Protein AF-0000000065800596 (afdb_homodimer)

Organism: Staphylococcus carnosus (strain TM300) (NCBI:txid396513)

Structure (mmCIF, N/CA/C/O backbone):
data_AF-0000000065800596-model_v1
#
loop_
_entity.id
_entity.type
_entity.pdbx_description
1 polymer 'ATP synthase subunit c'
#
loop_
_atom_site.group_PDB
_atom_site.id
_atom_site.type_symbol
_atom_site.label_atom_id
_atom_site.label_alt_id
_atom_site.label_comp_id
_atom_site.label_asym_id
_atom_site.label_entity_id
_atom_site.label_seq_id
_atom_site.pdbx_PDB_ins_code
_atom_site.Cartn_x
_atom_site.Cartn_y
_atom_site.Cartn_z
_atom_site.occupancy
_atom_site.B_iso_or_equiv
_atom_site.auth_seq_id
_atom_site.auth_comp_id
_atom_site.auth_asym_id
_atom_site.auth_atom_id
_atom_site.pdbx_PDB_model_num
ATOM 1 N N . MET A 1 1 ? -5.004 -26.453 -2.189 1 86.88 1 MET A N 1
ATOM 2 C CA . MET A 1 1 ? -3.748 -25.703 -2.123 1 86.88 1 MET A CA 1
ATOM 3 C C . MET A 1 1 ? -3.887 -24.344 -2.795 1 86.88 1 MET A C 1
ATOM 5 O O . MET A 1 1 ? -3.531 -23.328 -2.211 1 86.88 1 MET A O 1
ATOM 9 N N . ASN A 1 2 ? -4.746 -24.234 -3.838 1 92.31 2 ASN A N 1
ATOM 10 C CA . ASN A 1 2 ? -4.945 -22.984 -4.562 1 92.31 2 ASN A CA 1
ATOM 11 C C . ASN A 1 2 ? -5.758 -21.984 -3.746 1 92.31 2 ASN A C 1
ATOM 13 O O . ASN A 1 2 ? -5.441 -20.797 -3.721 1 92.31 2 ASN A O 1
ATOM 17 N N . LEU A 1 3 ? -6.703 -22.578 -2.979 1 93.38 3 LEU A N 1
ATOM 18 C CA . LEU A 1 3 ? -7.574 -21.703 -2.205 1 93.38 3 LEU A CA 1
ATOM 19 C C . LEU A 1 3 ? -6.812 -21.062 -1.055 1 93.38 3 LEU A C 1
ATOM 21 O O . LEU A 1 3 ? -6.961 -19.859 -0.802 1 93.38 3 LEU A O 1
ATOM 25 N N . ILE A 1 4 ? -6.094 -21.812 -0.427 1 96 4 ILE A N 1
ATOM 26 C CA . ILE A 1 4 ? -5.324 -21.312 0.704 1 96 4 ILE A CA 1
ATOM 27 C C . ILE A 1 4 ? -4.293 -20.297 0.214 1 96 4 ILE A C 1
ATOM 29 O O . ILE A 1 4 ? -4.117 -19.234 0.821 1 96 4 ILE A O 1
ATOM 33 N N . ALA A 1 5 ? -3.639 -20.578 -0.853 1 96.94 5 ALA A N 1
ATOM 34 C CA . ALA A 1 5 ? -2.643 -19.672 -1.419 1 96.94 5 ALA A CA 1
ATOM 35 C C . ALA A 1 5 ? -3.273 -18.344 -1.827 1 96.94 5 ALA A C 1
ATOM 37 O O . ALA A 1 5 ? -2.721 -17.266 -1.553 1 96.94 5 ALA A O 1
ATOM 38 N N . ALA A 1 6 ? -4.371 -18.375 -2.406 1 97.31 6 ALA A N 1
ATOM 39 C CA . ALA A 1 6 ? -5.086 -17.172 -2.811 1 97.31 6 ALA A CA 1
ATOM 40 C C . ALA A 1 6 ? -5.453 -16.328 -1.6 1 97.31 6 ALA A C 1
ATOM 42 O O . ALA A 1 6 ? -5.281 -15.102 -1.617 1 97.31 6 ALA A O 1
ATOM 43 N N . ALA A 1 7 ? -5.855 -17 -0.599 1 97.44 7 ALA A N 1
ATOM 44 C CA . ALA A 1 7 ? -6.246 -16.297 0.626 1 97.44 7 ALA A CA 1
ATOM 45 C C . ALA A 1 7 ? -5.043 -15.625 1.279 1 97.44 7 ALA A C 1
ATOM 47 O O . ALA A 1 7 ? -5.152 -14.508 1.785 1 97.44 7 ALA A O 1
ATOM 48 N N . ILE A 1 8 ? -4.023 -16.219 1.354 1 97.81 8 ILE A N 1
ATOM 49 C CA . ILE A 1 8 ? -2.811 -15.672 1.945 1 97.81 8 ILE A CA 1
ATOM 50 C C . ILE A 1 8 ? -2.348 -14.461 1.142 1 97.81 8 ILE A C 1
ATOM 52 O O . ILE A 1 8 ? -2.027 -13.414 1.712 1 97.81 8 ILE A O 1
ATOM 56 N N . ALA A 1 9 ? -2.338 -14.531 -0.17 1 97.75 9 ALA A N 1
ATOM 57 C CA . ALA A 1 9 ? -1.886 -13.438 -1.035 1 97.75 9 ALA A CA 1
ATOM 58 C C . ALA A 1 9 ? -2.701 -12.172 -0.796 1 97.75 9 ALA A C 1
ATOM 60 O O . ALA A 1 9 ? -2.141 -11.117 -0.507 1 97.75 9 ALA A O 1
ATOM 61 N N . ILE A 1 10 ? -3.975 -12.258 -0.862 1 97.44 10 ILE A N 1
ATOM 62 C CA . ILE A 1 10 ? -4.812 -11.07 -0.733 1 97.44 10 ILE A CA 1
ATOM 63 C C . ILE A 1 10 ? -4.887 -10.648 0.732 1 97.44 10 ILE A C 1
ATOM 65 O O . ILE A 1 10 ? -4.938 -9.453 1.037 1 97.44 10 ILE A O 1
ATOM 69 N N . GLY A 1 11 ? -4.863 -11.547 1.618 1 97.94 11 GLY A N 1
ATOM 70 C CA . GLY A 1 11 ? -4.934 -11.242 3.037 1 97.94 11 GLY A CA 1
ATOM 71 C C . GLY A 1 11 ? -3.771 -10.398 3.523 1 97.94 11 GLY A C 1
ATOM 72 O O . GLY A 1 11 ? -3.971 -9.367 4.176 1 97.94 11 GLY A O 1
ATOM 73 N N . LEU A 1 12 ? -2.617 -10.797 3.281 1 98.19 12 LEU A N 1
ATOM 74 C CA . LEU A 1 12 ? -1.433 -10.047 3.688 1 98.19 12 LEU A CA 1
ATOM 75 C C . LEU A 1 12 ? -1.389 -8.688 3.002 1 98.19 12 LEU A C 1
ATOM 77 O O . LEU A 1 12 ? -1.002 -7.691 3.615 1 98.19 12 LEU A O 1
ATOM 81 N N . SER A 1 13 ? -1.746 -8.68 1.731 1 97.94 13 SER A N 1
ATOM 82 C CA . SER A 1 13 ? -1.784 -7.41 1.003 1 97.94 13 SER A CA 1
ATOM 83 C C . SER A 1 13 ? -2.785 -6.445 1.627 1 97.94 13 SER A C 1
ATOM 85 O O . SER A 1 13 ? -2.473 -5.27 1.838 1 97.94 13 SER A O 1
ATOM 87 N N . ALA A 1 14 ? -3.926 -6.895 1.994 1 97.69 14 ALA A N 1
ATOM 88 C CA . ALA A 1 14 ? -4.977 -6.074 2.594 1 97.69 14 ALA A CA 1
ATOM 89 C C . ALA A 1 14 ? -4.59 -5.629 4 1 97.69 14 ALA A C 1
ATOM 91 O O . ALA A 1 14 ? -4.91 -4.512 4.414 1 97.69 14 ALA A O 1
ATOM 92 N N . LEU A 1 15 ? -3.973 -6.473 4.691 1 97.75 15 LEU A N 1
ATOM 93 C CA . LEU A 1 15 ? -3.5 -6.129 6.027 1 97.75 15 LEU A CA 1
ATOM 94 C C . LEU A 1 15 ? -2.521 -4.961 5.973 1 97.75 15 LEU A C 1
ATOM 96 O O . LEU A 1 15 ? -2.637 -4.012 6.754 1 97.75 15 LEU A O 1
ATOM 100 N N . GLY A 1 16 ? -1.662 -5.07 5.094 1 97.69 16 GLY A N 1
ATOM 101 C CA . GLY A 1 16 ? -0.717 -3.979 4.91 1 97.69 16 GLY A CA 1
ATOM 102 C C . GLY A 1 16 ? -1.385 -2.66 4.57 1 97.69 16 GLY A C 1
ATOM 103 O O . GLY A 1 16 ? -1.076 -1.629 5.172 1 97.69 16 GLY A O 1
ATOM 104 N N . ALA A 1 17 ? -2.254 -2.645 3.662 1 97.75 17 ALA A N 1
ATOM 105 C CA . ALA A 1 17 ? -2.988 -1.441 3.277 1 97.75 17 ALA A CA 1
ATOM 106 C C . ALA A 1 17 ? -3.805 -0.899 4.449 1 97.75 17 ALA A C 1
ATOM 108 O O . ALA A 1 17 ? -3.877 0.314 4.652 1 97.75 17 ALA A O 1
ATOM 109 N N . GLY A 1 18 ? -4.41 -1.747 5.148 1 98 18 GLY A N 1
ATOM 110 C CA . GLY A 1 18 ? -5.18 -1.338 6.312 1 98 18 GLY A CA 1
ATOM 111 C C . GLY A 1 18 ? -4.348 -0.612 7.355 1 98 18 GLY A C 1
ATOM 112 O O . GLY A 1 18 ? -4.734 0.458 7.828 1 98 18 GLY A O 1
ATOM 113 N N . ILE A 1 19 ? -3.324 -1.139 7.668 1 97.75 19 ILE A N 1
ATOM 114 C CA . ILE A 1 19 ? -2.418 -0.536 8.641 1 97.75 19 ILE A CA 1
ATOM 115 C C . ILE A 1 19 ? -1.883 0.787 8.094 1 97.75 19 ILE A C 1
ATOM 117 O O . ILE A 1 19 ? -1.903 1.806 8.789 1 97.75 19 ILE A O 1
ATOM 121 N N . GLY A 1 20 ? -1.469 0.705 6.914 1 98 20 GLY A N 1
ATOM 122 C CA . GLY A 1 20 ? -0.947 1.912 6.293 1 98 20 GLY A CA 1
ATOM 123 C C . GLY A 1 20 ? -1.957 3.043 6.246 1 98 20 GLY A C 1
ATOM 124 O O . GLY A 1 20 ? -1.667 4.16 6.68 1 98 20 GLY A O 1
ATOM 125 N N . ASN A 1 21 ? -3.129 2.781 5.801 1 98.44 21 ASN A N 1
ATOM 126 C CA . ASN A 1 21 ? -4.18 3.791 5.723 1 98.44 21 ASN A CA 1
ATOM 127 C C . ASN A 1 21 ? -4.559 4.312 7.105 1 98.44 21 ASN A C 1
ATOM 129 O O . ASN A 1 21 ? -4.859 5.496 7.266 1 98.44 21 ASN A O 1
ATOM 133 N N . GLY A 1 22 ? -4.574 3.418 7.969 1 98.31 22 GLY A N 1
ATOM 134 C CA . GLY A 1 22 ? -4.852 3.836 9.336 1 98.31 22 GLY A CA 1
ATOM 135 C C . GLY A 1 22 ? -3.844 4.836 9.867 1 98.31 22 GLY A C 1
ATOM 136 O O . GLY A 1 22 ? -4.219 5.828 10.492 1 98.31 22 GLY A O 1
ATOM 137 N N . LEU A 1 23 ? -2.627 4.617 9.664 1 98.12 23 LEU A N 1
ATOM 138 C CA . LEU A 1 23 ? -1.568 5.531 10.078 1 98.12 23 LEU A CA 1
ATOM 139 C C . LEU A 1 23 ? -1.708 6.879 9.383 1 98.12 23 LEU A C 1
ATOM 141 O O . LEU A 1 23 ? -1.622 7.93 10.016 1 98.12 23 LEU A O 1
ATOM 145 N N . ILE A 1 24 ? -1.94 6.883 8.195 1 98.5 24 ILE A N 1
ATOM 146 C CA . ILE A 1 24 ? -2.033 8.086 7.371 1 98.5 24 ILE A CA 1
ATOM 147 C C . ILE A 1 24 ? -3.207 8.938 7.84 1 98.5 24 ILE A C 1
ATOM 149 O O . ILE A 1 24 ? -3.045 10.133 8.094 1 98.5 24 ILE A O 1
ATOM 153 N N . VAL A 1 25 ? -4.32 8.305 7.945 1 98.62 25 VAL A N 1
ATOM 154 C CA . VAL A 1 25 ? -5.52 9.055 8.312 1 98.62 25 VAL A CA 1
ATOM 155 C C . VAL A 1 25 ? -5.379 9.586 9.734 1 98.62 25 VAL A C 1
ATOM 157 O O . VAL A 1 25 ? -5.723 10.742 10.008 1 98.62 25 VAL A O 1
ATOM 160 N N . SER A 1 26 ? -4.867 8.766 10.625 1 98.62 26 SER A N 1
ATOM 161 C CA . SER A 1 26 ? -4.699 9.188 12.008 1 98.62 26 SER A CA 1
ATOM 162 C C . SER A 1 26 ? -3.791 10.406 12.109 1 98.62 26 SER A C 1
ATOM 164 O O . SER A 1 26 ? -4.109 11.367 12.82 1 98.62 26 SER A O 1
ATOM 166 N N . ARG A 1 27 ? -2.787 10.391 11.383 1 98.44 27 ARG A N 1
ATOM 167 C CA . ARG A 1 27 ? -1.855 11.508 11.438 1 98.44 27 ARG A CA 1
ATOM 168 C C . ARG A 1 27 ? -2.449 12.75 10.773 1 98.44 27 ARG A C 1
ATOM 170 O O . ARG A 1 27 ? -2.184 13.875 11.195 1 98.44 27 ARG A O 1
ATOM 177 N N . THR A 1 28 ? -3.15 12.578 9.766 1 98.69 28 THR A N 1
ATOM 178 C CA . THR A 1 28 ? -3.809 13.695 9.102 1 98.69 28 THR A CA 1
ATOM 179 C C . THR A 1 28 ? -4.789 14.383 10.047 1 98.69 28 THR A C 1
ATOM 181 O O . THR A 1 28 ? -4.812 15.617 10.133 1 98.69 28 THR A O 1
ATOM 184 N N . VAL A 1 29 ? -5.578 13.57 10.734 1 98.5 29 VAL A N 1
ATOM 185 C CA . VAL A 1 29 ? -6.547 14.102 11.688 1 98.5 29 VAL A CA 1
ATOM 186 C C . VAL A 1 29 ? -5.82 14.906 12.766 1 98.5 29 VAL A C 1
ATOM 188 O O . VAL A 1 29 ? -6.223 16.031 13.086 1 98.5 29 VAL A O 1
ATOM 191 N N . GLU A 1 30 ? -4.793 14.367 13.219 1 98.12 30 GLU A N 1
ATOM 192 C CA . GLU A 1 30 ? -3.99 15.062 14.227 1 98.12 30 GLU A CA 1
ATOM 193 C C . GLU A 1 30 ? -3.404 16.359 13.672 1 98.12 30 GLU A C 1
ATOM 195 O O . GLU A 1 30 ? -3.383 17.375 14.359 1 98.12 30 GLU A O 1
ATOM 200 N N . GLY A 1 31 ? -2.908 16.344 12.516 1 97.44 31 GLY A N 1
ATOM 201 C CA . GLY A 1 31 ? -2.348 17.516 11.867 1 97.44 31 GLY A CA 1
ATOM 202 C C . GLY A 1 31 ? -3.359 18.625 11.664 1 97.44 31 GLY A C 1
ATOM 203 O O . GLY A 1 31 ? -3.072 19.797 11.93 1 97.44 31 GLY A O 1
ATOM 204 N N . VAL A 1 32 ? -4.5 18.25 11.281 1 97.38 32 VAL A N 1
ATOM 205 C CA . VAL A 1 32 ? -5.555 19.234 11.047 1 97.38 32 VAL A CA 1
ATOM 206 C C . VAL A 1 32 ? -5.996 19.844 12.375 1 97.38 32 VAL A C 1
ATOM 208 O O . VAL A 1 32 ? -6.281 21.047 12.445 1 97.38 32 VAL A O 1
ATOM 211 N N . ALA A 1 33 ? -6.027 19.047 13.391 1 96.31 33 ALA A N 1
ATOM 212 C CA . ALA A 1 33 ? -6.391 19.547 14.719 1 96.31 33 ALA A CA 1
ATOM 213 C C . ALA A 1 33 ? -5.383 20.578 15.211 1 96.31 33 ALA A C 1
ATOM 215 O O . ALA A 1 33 ? -5.75 21.531 15.891 1 96.31 33 ALA A O 1
ATOM 216 N N . ARG A 1 34 ? -4.168 20.469 14.828 1 93.88 34 ARG A N 1
ATOM 217 C CA . ARG A 1 34 ? -3.084 21.328 15.273 1 93.88 34 ARG A CA 1
ATOM 218 C C . ARG A 1 34 ? -3.008 22.594 14.414 1 93.88 34 ARG A C 1
ATOM 220 O O . ARG A 1 34 ? -2.646 23.672 14.914 1 93.88 34 ARG A O 1
ATOM 227 N N . GLN A 1 35 ? -3.326 22.391 13.109 1 95.69 35 GLN A N 1
ATOM 228 C CA . GLN A 1 35 ? -3.24 23.469 12.133 1 95.69 35 GLN A CA 1
ATOM 229 C C . GLN A 1 35 ? -4.438 23.453 11.188 1 95.69 35 GLN A C 1
ATOM 231 O O . GLN A 1 35 ? -4.301 23.125 10.008 1 95.69 35 GLN A O 1
ATOM 236 N N . PRO A 1 36 ? -5.598 23.859 11.617 1 95.62 36 PRO A N 1
ATOM 237 C CA . PRO A 1 36 ? -6.832 23.781 10.828 1 95.62 36 PRO A CA 1
ATOM 238 C C . PRO A 1 36 ? -6.742 24.547 9.508 1 95.62 36 PRO A C 1
ATOM 240 O O . PRO A 1 36 ? -7.398 24.188 8.531 1 95.62 36 PRO A O 1
ATOM 243 N N . GLU A 1 37 ? -5.848 25.484 9.438 1 95.25 37 GLU A N 1
ATOM 244 C CA . GLU A 1 37 ? -5.711 26.281 8.227 1 95.25 37 GLU A CA 1
ATOM 245 C C . GLU A 1 37 ? -5.008 25.5 7.125 1 95.25 37 GLU A C 1
ATOM 247 O O . GLU A 1 37 ? -5.074 25.875 5.949 1 95.25 37 GLU A O 1
ATOM 252 N N . ALA A 1 38 ? -4.297 24.438 7.527 1 95.62 38 ALA A N 1
ATOM 253 C CA . ALA A 1 38 ? -3.562 23.625 6.555 1 95.62 38 ALA A CA 1
ATOM 254 C C . ALA A 1 38 ? -4.379 22.422 6.117 1 95.62 38 ALA A C 1
ATOM 256 O O . ALA A 1 38 ? -3.855 21.5 5.473 1 95.62 38 ALA A O 1
ATOM 257 N N . ARG A 1 39 ? -5.637 22.297 6.414 1 97.19 39 ARG A N 1
ATOM 258 C CA . ARG A 1 39 ? -6.48 21.141 6.133 1 97.19 39 ARG A CA 1
ATOM 259 C C . ARG A 1 39 ? -6.434 20.781 4.652 1 97.19 39 ARG A C 1
ATOM 261 O O . ARG A 1 39 ? -6.312 19.609 4.297 1 97.19 39 ARG A O 1
ATOM 268 N N . GLY A 1 40 ? -6.48 21.766 3.932 1 96.81 40 GLY A N 1
ATOM 269 C CA . GLY A 1 40 ? -6.477 21.484 2.506 1 96.81 40 GLY A CA 1
ATOM 270 C C . GLY A 1 40 ? -5.219 20.766 2.043 1 96.81 40 GLY A C 1
ATOM 271 O O . GLY A 1 40 ? -5.289 19.781 1.316 1 96.81 40 GLY A O 1
ATOM 272 N N . GLN A 1 41 ? -4.117 21.297 2.402 1 96.56 41 GLN A N 1
ATOM 273 C CA . GLN A 1 41 ? -2.859 20.672 1.988 1 96.56 41 GLN A CA 1
ATOM 274 C C . GLN A 1 41 ? -2.689 19.297 2.611 1 96.56 41 GLN A C 1
ATOM 276 O O . GLN A 1 41 ? -2.23 18.359 1.95 1 96.56 41 GLN A O 1
ATOM 281 N N . LEU A 1 42 ? -3.123 19.172 3.857 1 98 42 LEU A N 1
ATOM 282 C CA . LEU A 1 42 ? -2.967 17.906 4.555 1 98 42 LEU A CA 1
ATOM 283 C C . LEU A 1 42 ? -3.891 16.844 3.969 1 98 42 LEU A C 1
ATOM 285 O O . LEU A 1 42 ? -3.5 15.688 3.834 1 98 42 LEU A O 1
ATOM 289 N N . MET A 1 43 ? -5.059 17.203 3.559 1 98.19 43 MET A N 1
ATOM 290 C CA . MET A 1 43 ? -5.984 16.297 2.9 1 98.19 43 MET A CA 1
ATOM 291 C C . MET A 1 43 ? -5.434 15.836 1.554 1 98.19 43 MET A C 1
ATOM 293 O O . MET A 1 43 ? -5.574 14.672 1.182 1 98.19 43 MET A O 1
ATOM 297 N N . SER A 1 44 ? -4.801 16.781 0.883 1 98.06 44 SER A N 1
ATOM 298 C CA . SER A 1 44 ? -4.188 16.422 -0.391 1 98.06 44 SER A CA 1
ATOM 299 C C . SER A 1 44 ? -3.1 15.375 -0.203 1 98.06 44 SER A C 1
ATOM 301 O O . SER A 1 44 ? -3.041 14.391 -0.946 1 98.06 44 SER A O 1
ATOM 303 N N . ILE A 1 45 ? -2.33 15.57 0.752 1 98.19 45 ILE A N 1
ATOM 304 C CA . ILE A 1 45 ? -1.258 14.625 1.051 1 98.19 45 ILE A CA 1
ATOM 305 C C . ILE A 1 45 ? -1.854 13.281 1.458 1 98.19 45 ILE A C 1
ATOM 307 O O . ILE A 1 45 ? -1.38 12.227 1.023 1 98.19 45 ILE A O 1
ATOM 311 N N . MET A 1 46 ? -2.865 13.297 2.242 1 98.5 46 MET A N 1
ATOM 312 C CA . MET A 1 46 ? -3.539 12.086 2.697 1 98.5 46 MET A CA 1
ATOM 313 C C . MET A 1 46 ? -4.055 11.273 1.516 1 98.5 46 MET A C 1
ATOM 315 O O . MET A 1 46 ? -3.822 10.062 1.439 1 98.5 46 MET A O 1
ATOM 319 N N . PHE A 1 47 ? -4.719 11.898 0.609 1 98.38 47 PHE A N 1
ATOM 320 C CA . PHE A 1 47 ? -5.324 11.211 -0.524 1 98.38 47 PHE A CA 1
ATOM 321 C C . PHE A 1 47 ? -4.258 10.633 -1.442 1 98.38 47 PHE A C 1
ATOM 323 O O . PHE A 1 47 ? -4.41 9.523 -1.962 1 98.38 47 PHE A O 1
ATOM 330 N N . ILE A 1 48 ? -3.197 11.391 -1.576 1 97.25 48 ILE A N 1
ATOM 331 C CA . ILE A 1 48 ? -2.08 10.883 -2.365 1 97.25 48 ILE A CA 1
ATOM 332 C C . ILE A 1 48 ? -1.512 9.633 -1.707 1 97.25 48 ILE A C 1
ATOM 334 O O . ILE A 1 48 ? -1.327 8.609 -2.367 1 97.25 48 ILE A O 1
ATOM 338 N N . GLY A 1 49 ? -1.296 9.781 -0.393 1 97.81 49 GLY A N 1
ATOM 339 C CA . GLY A 1 49 ? -0.759 8.648 0.353 1 97.81 49 GLY A CA 1
ATOM 340 C C . GLY A 1 49 ? -1.651 7.426 0.307 1 97.81 49 GLY A C 1
ATOM 341 O O . GLY A 1 49 ? -1.181 6.316 0.04 1 97.81 49 GLY A O 1
ATOM 342 N N . ILE A 1 50 ? -2.975 7.625 0.465 1 97.81 50 ILE A N 1
ATOM 343 C CA . ILE A 1 50 ? -3.934 6.527 0.455 1 97.81 50 ILE A CA 1
ATOM 344 C C . ILE A 1 50 ? -3.996 5.906 -0.94 1 97.81 50 ILE A C 1
ATOM 346 O O . ILE A 1 50 ? -4.082 4.684 -1.081 1 97.81 50 ILE A O 1
ATOM 350 N N . GLY A 1 51 ? -3.965 6.668 -1.881 1 96.94 51 GLY A N 1
ATOM 351 C CA . GLY A 1 51 ? -3.961 6.176 -3.25 1 96.94 51 GLY A CA 1
ATOM 352 C C . GLY A 1 51 ? -2.807 5.238 -3.545 1 96.94 51 GLY A C 1
ATOM 353 O O . GLY A 1 51 ? -2.994 4.199 -4.18 1 96.94 51 GLY A O 1
ATOM 354 N N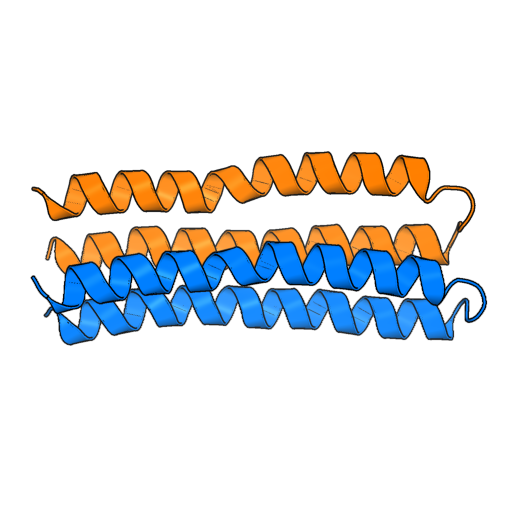 . LEU A 1 52 ? -1.64 5.629 -3.025 1 94.75 52 LEU A N 1
ATOM 355 C CA . LEU A 1 52 ? -0.442 4.832 -3.266 1 94.75 52 LEU A CA 1
ATOM 356 C C . LEU A 1 52 ? -0.497 3.52 -2.49 1 94.75 52 LEU A C 1
ATOM 358 O O . LEU A 1 52 ? -0.117 2.469 -3.012 1 94.75 52 LEU A O 1
ATOM 362 N N . VAL A 1 53 ? -1.047 3.562 -1.355 1 97.25 53 VAL A N 1
ATOM 363 C CA . VAL A 1 53 ? -1.14 2.375 -0.512 1 97.25 53 VAL A CA 1
ATOM 364 C C . VAL A 1 53 ? -2.145 1.393 -1.109 1 97.25 53 VAL A C 1
ATOM 366 O O . VAL A 1 53 ? -1.936 0.178 -1.063 1 97.25 53 VAL A O 1
ATOM 369 N N . GLU A 1 54 ? -3.219 1.902 -1.731 1 97.06 54 GLU A N 1
ATOM 370 C CA . GLU A 1 54 ? -4.297 1.056 -2.236 1 97.06 54 GLU A CA 1
ATOM 371 C C . GLU A 1 54 ? -3.84 0.241 -3.443 1 97.06 54 GLU A C 1
ATOM 373 O O . GLU A 1 54 ? -4.492 -0.733 -3.822 1 97.06 54 GLU A O 1
ATOM 378 N N . ALA A 1 55 ? -2.742 0.564 -4.078 1 95.69 55 ALA A N 1
ATOM 379 C CA . ALA A 1 55 ? -2.176 -0.201 -5.188 1 95.69 55 ALA A CA 1
ATOM 380 C C . ALA A 1 55 ? -1.714 -1.579 -4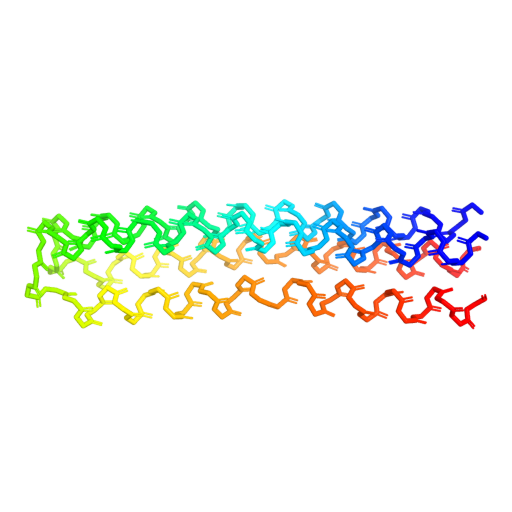.723 1 95.69 55 ALA A C 1
ATOM 382 O O . ALA A 1 55 ? -1.74 -2.541 -5.492 1 95.69 55 ALA A O 1
ATOM 383 N N . LEU A 1 56 ? -1.443 -1.656 -3.516 1 96.69 56 LEU A N 1
ATOM 384 C CA . LEU A 1 56 ? -0.827 -2.869 -2.992 1 96.69 56 LEU A CA 1
ATOM 385 C C . LEU A 1 56 ? -1.843 -4.004 -2.91 1 96.69 56 LEU A C 1
ATOM 387 O O . LEU A 1 56 ? -1.59 -5.105 -3.4 1 96.69 56 LEU A O 1
ATOM 391 N N . PRO A 1 57 ? -2.951 -3.854 -2.283 1 97.06 57 PRO A N 1
ATOM 392 C CA . PRO A 1 57 ? -3.918 -4.953 -2.297 1 97.06 57 PRO A CA 1
ATOM 393 C C . PRO A 1 57 ? -4.371 -5.324 -3.707 1 97.06 57 PRO A C 1
ATOM 395 O O . PRO A 1 57 ? -4.742 -6.473 -3.959 1 97.06 57 PRO A O 1
ATOM 398 N N . ILE A 1 58 ? -4.418 -4.344 -4.59 1 96.62 58 ILE A N 1
ATOM 399 C CA . ILE A 1 58 ? -4.789 -4.633 -5.969 1 96.62 58 ILE A CA 1
ATOM 400 C C . ILE A 1 58 ? -3.799 -5.625 -6.574 1 96.62 58 ILE A C 1
ATOM 402 O O . ILE A 1 58 ? -4.199 -6.578 -7.246 1 96.62 58 ILE A O 1
ATOM 406 N N . LEU A 1 59 ? -2.467 -5.453 -6.305 1 95.5 59 LEU A N 1
ATOM 407 C CA . LEU A 1 59 ? -1.458 -6.387 -6.789 1 95.5 59 LEU A CA 1
ATOM 408 C C . LEU A 1 59 ? -1.652 -7.766 -6.172 1 95.5 59 LEU A C 1
ATOM 410 O O . LEU A 1 59 ? -1.531 -8.781 -6.855 1 95.5 59 LEU A O 1
ATOM 414 N N . GLY A 1 60 ? -1.953 -7.836 -4.91 1 96.44 60 GLY A N 1
ATOM 415 C CA . GLY A 1 60 ? -2.256 -9.094 -4.246 1 96.44 60 GLY A CA 1
ATOM 416 C C . GLY A 1 60 ? -3.451 -9.812 -4.848 1 96.44 60 GLY A C 1
ATOM 417 O O . GLY A 1 60 ? -3.457 -11.039 -4.949 1 96.44 60 GLY A O 1
ATOM 418 N N . LEU A 1 61 ? -4.453 -9.039 -5.211 1 96.56 61 LEU A N 1
ATOM 419 C CA . LEU A 1 61 ? -5.66 -9.602 -5.809 1 96.56 61 LEU A CA 1
ATOM 420 C C . LEU A 1 61 ? -5.344 -10.273 -7.145 1 96.56 61 LEU A C 1
ATOM 422 O O . LEU A 1 61 ? -5.855 -11.352 -7.438 1 96.56 61 LEU A O 1
ATOM 426 N N . VAL A 1 62 ? -4.512 -9.578 -7.895 1 95.31 62 VAL A N 1
ATOM 427 C CA . VAL A 1 62 ? -4.141 -10.117 -9.195 1 95.31 62 VAL A CA 1
ATOM 428 C C . VAL A 1 62 ? -3.488 -11.484 -9.031 1 95.31 62 VAL A C 1
ATOM 430 O O . VAL A 1 62 ? -3.895 -12.461 -9.672 1 95.31 62 VAL A O 1
ATOM 433 N N . ILE A 1 63 ? -2.543 -11.641 -8.18 1 96.31 63 ILE A N 1
ATOM 434 C CA . ILE A 1 63 ? -1.854 -12.906 -7.961 1 96.31 63 ILE A CA 1
ATOM 435 C C . ILE A 1 63 ? -2.822 -13.93 -7.367 1 96.31 63 ILE A C 1
ATOM 437 O O . ILE A 1 63 ? -2.746 -15.117 -7.676 1 96.31 63 ILE A O 1
ATOM 441 N N . SER A 1 64 ? -3.713 -13.469 -6.488 1 96.62 64 SER A N 1
ATOM 442 C CA . SER A 1 64 ? -4.707 -14.367 -5.902 1 96.62 64 SER A CA 1
ATOM 443 C C . SER A 1 64 ? -5.566 -15.016 -6.98 1 96.62 64 SER A C 1
ATOM 445 O O . SER A 1 64 ? -5.844 -16.219 -6.918 1 96.62 64 SER A O 1
ATOM 447 N N . PHE A 1 65 ? -5.992 -14.227 -7.973 1 96.25 65 PHE A N 1
ATOM 448 C CA . PHE A 1 65 ? -6.805 -14.766 -9.055 1 96.25 65 PHE A CA 1
ATOM 449 C C . PHE A 1 65 ? -6.012 -15.781 -9.867 1 96.25 65 PHE A C 1
ATOM 451 O O . PHE A 1 65 ? -6.535 -16.844 -10.234 1 96.25 65 PHE A O 1
ATOM 458 N N . ILE A 1 66 ? -4.773 -15.508 -10.18 1 94.12 66 ILE A N 1
ATOM 459 C CA . ILE A 1 66 ? -3.93 -16.391 -10.977 1 94.12 66 ILE A CA 1
ATOM 460 C C . ILE A 1 66 ? -3.734 -17.719 -10.234 1 94.12 66 ILE A C 1
ATOM 462 O O . ILE A 1 66 ? -3.875 -18.797 -10.812 1 94.12 66 ILE A O 1
ATOM 466 N N . VAL A 1 67 ? -3.48 -17.672 -8.977 1 93.75 67 VAL A N 1
ATOM 467 C CA . VAL A 1 67 ? -3.236 -18.859 -8.164 1 93.75 67 VAL A CA 1
ATOM 468 C C . VAL A 1 67 ? -4.52 -19.672 -8.047 1 93.75 67 VAL A C 1
ATOM 470 O O . VAL A 1 67 ? -4.484 -20.906 -8.055 1 93.75 67 VAL A O 1
ATOM 473 N N . LEU A 1 68 ? -5.609 -18.984 -7.965 1 92.81 68 LEU A N 1
ATOM 474 C CA . LEU A 1 68 ? -6.898 -19.641 -7.793 1 92.81 68 LEU A CA 1
ATOM 475 C C . LEU A 1 68 ? -7.246 -20.484 -9.016 1 92.81 68 LEU A C 1
ATOM 477 O O . LEU A 1 68 ? -7.848 -21.547 -8.891 1 92.81 68 LEU A O 1
ATOM 481 N N . PHE A 1 69 ? -6.758 -20.062 -10.078 1 90.19 69 PHE A N 1
ATOM 482 C CA . PHE A 1 69 ? -7.172 -20.734 -11.305 1 90.19 69 PHE A CA 1
ATOM 483 C C . PHE A 1 69 ? -6.062 -21.641 -11.836 1 90.19 69 PHE A C 1
ATOM 485 O O . PHE A 1 69 ? -6.09 -22.047 -12.992 1 90.19 69 PHE A O 1
ATOM 492 N N . GLN A 1 70 ? -5.105 -21.844 -10.984 1 84.25 70 GLN A N 1
ATOM 493 C CA . GLN A 1 70 ? -4.102 -22.844 -11.289 1 84.25 70 GLN A CA 1
ATOM 494 C C . GLN A 1 70 ? -4.457 -24.188 -10.656 1 84.25 70 GLN A C 1
ATOM 496 O O . GLN A 1 70 ? -5.176 -24.234 -9.656 1 84.25 70 GLN A O 1
ATOM 501 N N . MET B 1 1 ? 3.061 -26.594 -3.576 1 86.31 1 MET B N 1
ATOM 502 C CA . MET B 1 1 ? 4.02 -25.828 -2.793 1 86.31 1 MET B CA 1
ATOM 503 C C . MET B 1 1 ? 4.363 -24.516 -3.492 1 86.31 1 MET B C 1
ATOM 505 O O . MET B 1 1 ? 4.391 -23.453 -2.861 1 86.31 1 MET B O 1
ATOM 509 N N . ASN B 1 2 ? 4.422 -24.531 -4.84 1 92.5 2 ASN B N 1
ATOM 510 C CA . ASN B 1 2 ? 4.766 -23.344 -5.617 1 92.5 2 ASN B CA 1
ATOM 511 C C . ASN B 1 2 ? 3.697 -22.266 -5.48 1 92.5 2 ASN B C 1
ATOM 513 O O . ASN B 1 2 ? 4.016 -21.078 -5.422 1 92.5 2 ASN B O 1
ATOM 517 N N . LEU B 1 3 ? 2.52 -22.688 -5.234 1 93.19 3 LEU B N 1
ATOM 518 C CA . LEU B 1 3 ? 1.433 -21.719 -5.156 1 93.19 3 LEU B CA 1
ATOM 519 C C . LEU B 1 3 ? 1.484 -20.953 -3.84 1 93.19 3 LEU B C 1
ATOM 521 O O . LEU B 1 3 ? 1.308 -19.734 -3.822 1 93.19 3 LEU B O 1
ATOM 525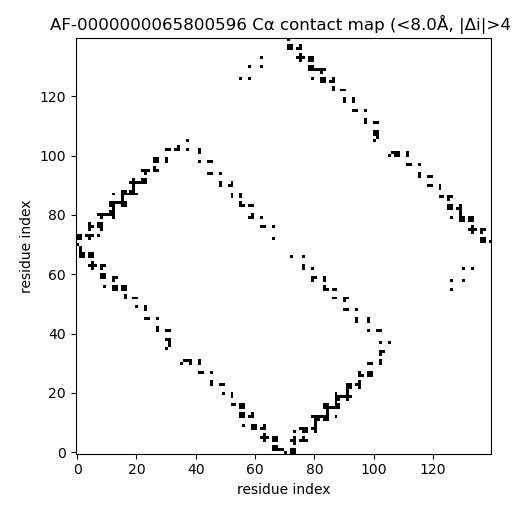 N N . ILE B 1 4 ? 1.741 -21.625 -2.82 1 95.44 4 ILE B N 1
ATOM 526 C CA . ILE B 1 4 ? 1.824 -20.984 -1.51 1 95.44 4 ILE B CA 1
ATOM 527 C C . ILE B 1 4 ? 3.049 -20.078 -1.456 1 95.44 4 ILE B C 1
ATOM 529 O O . ILE B 1 4 ? 2.984 -18.969 -0.909 1 95.44 4 ILE B O 1
ATOM 533 N N . ALA B 1 5 ? 4.129 -20.547 -2.021 1 95.75 5 ALA B N 1
ATOM 534 C CA . ALA B 1 5 ? 5.348 -19.734 -2.074 1 95.75 5 ALA B CA 1
ATOM 535 C C . ALA B 1 5 ? 5.113 -18.438 -2.84 1 95.75 5 ALA B C 1
ATOM 537 O O . ALA B 1 5 ? 5.547 -17.375 -2.408 1 95.75 5 ALA B O 1
ATOM 538 N N . ALA B 1 6 ? 4.398 -18.453 -3.896 1 96.56 6 ALA B N 1
ATOM 539 C CA . ALA B 1 6 ? 4.074 -17.281 -4.691 1 96.56 6 ALA B CA 1
ATOM 540 C C . ALA B 1 6 ? 3.188 -16.312 -3.904 1 96.56 6 ALA B C 1
ATOM 542 O O . ALA B 1 6 ? 3.41 -15.102 -3.92 1 96.56 6 ALA B O 1
ATOM 543 N N . ALA B 1 7 ? 2.287 -16.906 -3.166 1 96.94 7 ALA B N 1
ATOM 544 C CA . ALA B 1 7 ? 1.355 -16.109 -2.375 1 96.94 7 ALA B CA 1
ATOM 545 C C . ALA B 1 7 ? 2.078 -15.375 -1.243 1 96.94 7 ALA B C 1
ATOM 547 O O . ALA B 1 7 ? 1.803 -14.203 -0.974 1 96.94 7 ALA B O 1
ATOM 548 N N . ILE B 1 8 ? 2.934 -16.031 -0.6 1 97.5 8 ILE B N 1
ATOM 549 C CA . ILE B 1 8 ? 3.697 -15.438 0.497 1 97.5 8 ILE B CA 1
ATOM 550 C C . ILE B 1 8 ? 4.617 -14.344 -0.04 1 97.5 8 ILE B C 1
ATOM 552 O O . ILE B 1 8 ? 4.762 -13.289 0.576 1 97.5 8 ILE B O 1
ATOM 556 N N . ALA B 1 9 ? 5.207 -14.547 -1.201 1 97.5 9 ALA B N 1
ATOM 557 C CA . ALA B 1 9 ? 6.113 -13.578 -1.808 1 97.5 9 ALA B CA 1
ATOM 558 C C . ALA B 1 9 ? 5.406 -12.25 -2.07 1 97.5 9 ALA B C 1
ATOM 560 O O . ALA B 1 9 ? 5.871 -11.195 -1.636 1 97.5 9 ALA B O 1
ATOM 561 N N . ILE B 1 10 ? 4.258 -12.273 -2.701 1 97.12 10 ILE B N 1
ATOM 562 C CA . ILE B 1 10 ? 3.541 -11.039 -3.018 1 97.12 10 ILE B CA 1
ATOM 563 C C . ILE B 1 10 ? 2.91 -10.469 -1.748 1 97.12 10 ILE B C 1
ATOM 565 O O . ILE B 1 10 ? 2.896 -9.25 -1.546 1 97.12 10 ILE B O 1
ATOM 569 N N . GLY B 1 11 ? 2.408 -11.336 -0.93 1 97.94 11 GLY B N 1
ATOM 570 C CA . GLY B 1 11 ? 1.738 -10.883 0.278 1 97.94 11 GLY B CA 1
ATOM 571 C C . GLY B 1 11 ? 2.656 -10.133 1.223 1 97.94 11 GLY B C 1
ATOM 572 O O . GLY B 1 11 ? 2.318 -9.039 1.689 1 97.94 11 GLY B O 1
ATOM 573 N N . LEU B 1 12 ? 3.775 -10.68 1.556 1 97.94 12 LEU B N 1
ATOM 574 C CA . LEU B 1 12 ? 4.711 -10.055 2.482 1 97.94 12 LEU B CA 1
ATOM 575 C C . LEU B 1 12 ? 5.293 -8.773 1.886 1 97.94 12 LEU B C 1
ATOM 577 O O . LEU B 1 12 ? 5.516 -7.797 2.602 1 97.94 12 LEU B O 1
ATOM 581 N N . SER B 1 13 ? 5.582 -8.797 0.601 1 97.81 13 SER B N 1
ATOM 582 C CA . SER B 1 13 ? 6.078 -7.59 -0.047 1 97.81 13 SER B CA 1
ATOM 583 C C . SER B 1 13 ? 5.051 -6.465 0.023 1 97.81 13 SER B C 1
ATOM 585 O O . SER B 1 13 ? 5.395 -5.32 0.321 1 97.81 13 SER B O 1
ATOM 587 N N . ALA B 1 14 ? 3.803 -6.766 -0.192 1 97.94 14 ALA B N 1
ATOM 588 C CA . ALA B 1 14 ? 2.725 -5.781 -0.145 1 97.94 14 ALA B CA 1
ATOM 589 C C . ALA B 1 14 ? 2.479 -5.305 1.283 1 97.94 14 ALA B C 1
ATOM 591 O O . ALA B 1 14 ? 2.221 -4.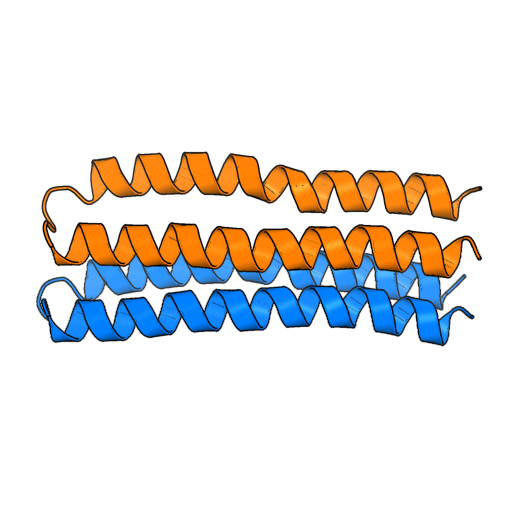121 1.515 1 97.94 14 ALA B O 1
ATOM 592 N N . LEU B 1 15 ? 2.557 -6.184 2.197 1 97.81 15 LEU B N 1
ATOM 593 C CA . LEU B 1 15 ? 2.412 -5.828 3.605 1 97.81 15 LEU B CA 1
ATOM 594 C C . LEU B 1 15 ? 3.494 -4.84 4.027 1 97.81 15 LEU B C 1
ATOM 596 O O . LEU B 1 15 ? 3.193 -3.797 4.609 1 97.81 15 LEU B O 1
ATOM 600 N N . GLY B 1 16 ? 4.641 -5.199 3.76 1 97.62 16 GLY B N 1
ATOM 601 C CA . GLY B 1 16 ? 5.754 -4.312 4.074 1 97.62 16 GLY B CA 1
ATOM 602 C C . GLY B 1 16 ? 5.625 -2.943 3.432 1 97.62 16 GLY B C 1
ATOM 603 O O . GLY B 1 16 ? 5.844 -1.923 4.086 1 97.62 16 GLY B O 1
ATOM 604 N N . ALA B 1 17 ? 5.281 -2.881 2.209 1 98.19 17 ALA B N 1
ATOM 605 C CA . ALA B 1 17 ? 5.129 -1.619 1.491 1 98.19 17 ALA B CA 1
ATOM 606 C C . ALA B 1 17 ? 3.986 -0.792 2.074 1 98.19 17 ALA B C 1
ATOM 608 O O . ALA B 1 17 ? 4.086 0.433 2.172 1 98.19 17 ALA B O 1
ATOM 609 N N . GLY B 1 18 ? 2.947 -1.415 2.418 1 97.69 18 GLY B N 1
ATOM 610 C CA . GLY B 1 18 ? 1.834 -0.717 3.041 1 97.69 18 GLY B CA 1
ATOM 611 C C . GLY B 1 18 ? 2.217 -0.011 4.328 1 97.69 18 GLY B C 1
ATOM 612 O O . GLY B 1 18 ? 1.901 1.166 4.512 1 97.69 18 GLY B O 1
ATOM 613 N N . ILE B 1 19 ? 2.875 -0.67 5.156 1 97.56 19 ILE B N 1
ATOM 614 C CA . ILE B 1 19 ? 3.336 -0.104 6.418 1 97.56 19 ILE B CA 1
ATOM 615 C C . ILE B 1 19 ? 4.355 0.999 6.148 1 97.56 19 ILE B C 1
ATOM 617 O O . ILE B 1 19 ? 4.273 2.086 6.723 1 97.56 19 ILE B O 1
ATOM 621 N N . GLY B 1 20 ? 5.223 0.641 5.289 1 97.62 20 GLY B N 1
ATOM 622 C CA . GLY B 1 20 ? 6.238 1.62 4.941 1 97.62 20 GLY B CA 1
ATOM 623 C C . GLY B 1 20 ? 5.66 2.912 4.395 1 97.62 20 GLY B C 1
ATOM 624 O O . GLY B 1 20 ? 6 3.998 4.871 1 97.62 20 GLY B O 1
ATOM 625 N N . ASN B 1 21 ? 4.824 2.893 3.447 1 98.31 21 ASN B N 1
ATOM 626 C CA . ASN B 1 21 ? 4.18 4.074 2.885 1 98.31 21 ASN B CA 1
ATOM 627 C C . ASN B 1 21 ? 3.352 4.812 3.932 1 98.31 21 ASN B C 1
ATOM 629 O O . ASN B 1 21 ? 3.309 6.047 3.938 1 98.31 21 ASN B O 1
ATOM 633 N N . GLY B 1 22 ? 2.734 4.027 4.707 1 98.12 22 GLY B N 1
ATOM 634 C CA . GLY B 1 22 ? 1.978 4.652 5.781 1 98.12 22 GLY B CA 1
ATOM 635 C C . GLY B 1 22 ? 2.832 5.523 6.688 1 98.12 22 GLY B C 1
ATOM 636 O O . GLY B 1 22 ? 2.436 6.637 7.039 1 98.12 22 GLY B O 1
ATOM 637 N N . LEU B 1 23 ? 3.928 5.039 7.074 1 98.25 23 LEU B N 1
ATOM 638 C CA . LEU B 1 23 ? 4.852 5.785 7.922 1 98.25 23 LEU B CA 1
ATOM 639 C C . LEU B 1 23 ? 5.383 7.012 7.191 1 98.25 23 LEU B C 1
ATOM 641 O O . LEU B 1 23 ? 5.445 8.102 7.766 1 98.25 23 LEU B O 1
ATOM 645 N N . ILE B 1 24 ? 5.766 6.879 5.984 1 98.62 24 ILE B N 1
ATOM 646 C CA . ILE B 1 24 ? 6.336 7.965 5.195 1 98.62 24 ILE B CA 1
ATOM 647 C C . ILE B 1 24 ? 5.312 9.094 5.055 1 98.62 24 ILE B C 1
ATOM 649 O O . ILE B 1 24 ? 5.621 10.258 5.316 1 98.62 24 ILE B O 1
ATOM 653 N N . VAL B 1 25 ? 4.133 8.781 4.695 1 98.56 25 VAL B N 1
ATOM 654 C CA . VAL B 1 25 ? 3.092 9.781 4.488 1 98.56 25 VAL B CA 1
ATOM 655 C C . VAL B 1 25 ? 2.701 10.414 5.824 1 98.56 25 VAL B C 1
ATOM 657 O O . VAL B 1 25 ? 2.516 11.625 5.914 1 98.56 25 VAL B O 1
ATOM 660 N N . SER B 1 26 ? 2.639 9.609 6.871 1 98.5 26 SER B N 1
ATOM 661 C CA . SER B 1 26 ? 2.309 10.109 8.203 1 98.5 26 SER B CA 1
ATOM 662 C C . SER B 1 26 ? 3.326 11.148 8.672 1 98.5 26 SER B C 1
ATOM 664 O O . SER B 1 26 ? 2.951 12.195 9.188 1 98.5 26 SER B O 1
ATOM 666 N N . ARG B 1 27 ? 4.539 10.844 8.398 1 98.19 27 ARG B N 1
ATOM 667 C CA . ARG B 1 27 ? 5.578 11.781 8.812 1 98.19 27 ARG B CA 1
ATOM 668 C C . ARG B 1 27 ? 5.555 13.047 7.965 1 98.19 27 ARG B C 1
ATOM 670 O O . ARG B 1 27 ? 5.859 14.133 8.453 1 98.19 27 ARG B O 1
ATOM 677 N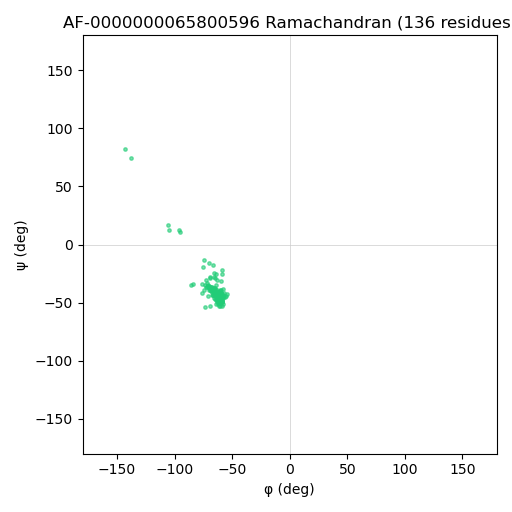 N . THR B 1 28 ? 5.285 12.93 6.734 1 98.56 28 THR B N 1
ATOM 678 C CA . THR B 1 28 ? 5.145 14.086 5.855 1 98.56 28 THR B CA 1
ATOM 679 C C . THR B 1 28 ? 4.02 15 6.34 1 98.56 28 THR B C 1
ATOM 681 O O . THR B 1 28 ? 4.188 16.219 6.406 1 98.56 28 THR B O 1
ATOM 684 N N . VAL B 1 29 ? 2.938 14.43 6.688 1 98.06 29 VAL B N 1
ATOM 685 C CA . VAL B 1 29 ? 1.791 15.172 7.199 1 98.06 29 VAL B CA 1
ATOM 686 C C . VAL B 1 29 ? 2.188 15.922 8.469 1 98.06 29 VAL B C 1
ATOM 688 O O . VAL B 1 29 ? 1.881 17.109 8.617 1 98.06 29 VAL B O 1
ATOM 691 N N . GLU B 1 30 ? 2.852 15.219 9.297 1 97.31 30 GLU B N 1
ATOM 692 C CA . GLU B 1 30 ? 3.309 15.852 10.531 1 97.31 30 GLU B CA 1
ATOM 693 C C . GLU B 1 30 ? 4.23 17.031 10.25 1 97.31 30 GLU B C 1
ATOM 695 O O . GLU B 1 30 ? 4.121 18.078 10.883 1 97.31 30 GLU B O 1
ATOM 700 N N . GLY B 1 31 ? 5.156 16.859 9.359 1 97.19 31 GLY B N 1
ATOM 701 C CA . GLY B 1 31 ? 6.07 17.922 8.961 1 97.19 31 GLY B CA 1
ATOM 702 C C . GLY B 1 31 ? 5.363 19.141 8.391 1 97.19 31 GLY B C 1
ATOM 703 O O . GLY B 1 31 ? 5.668 20.281 8.766 1 97.19 31 GLY B O 1
ATOM 704 N N . VAL B 1 32 ? 4.414 18.938 7.598 1 96.81 32 VAL B N 1
ATOM 705 C CA . VAL B 1 32 ? 3.68 20.031 6.965 1 96.81 32 VAL B CA 1
ATOM 706 C C . VAL B 1 32 ? 2.791 20.719 7.996 1 96.81 32 VAL B C 1
ATOM 708 O O . VAL B 1 32 ? 2.609 21.938 7.949 1 96.81 32 VAL B O 1
ATOM 711 N N . ALA B 1 33 ? 2.324 20.016 8.953 1 95.75 33 ALA B N 1
ATOM 712 C CA . ALA B 1 33 ? 1.493 20.594 10 1 95.75 33 ALA B CA 1
ATOM 713 C C . ALA B 1 33 ? 2.311 21.516 10.898 1 95.75 33 ALA B C 1
ATOM 715 O O . ALA B 1 33 ? 1.78 22.484 11.461 1 95.75 33 ALA B O 1
ATOM 716 N N . ARG B 1 34 ? 3.572 21.203 10.992 1 94.69 34 ARG B N 1
ATOM 717 C CA . ARG B 1 34 ? 4.461 22 11.828 1 94.69 34 ARG B CA 1
ATOM 718 C C . ARG B 1 34 ? 4.969 23.219 11.07 1 94.69 34 ARG B C 1
ATOM 720 O O . ARG B 1 34 ? 5.145 24.281 11.664 1 94.69 34 ARG B O 1
ATOM 727 N N . GLN B 1 35 ? 5.156 23.031 9.805 1 95.75 35 GLN B N 1
ATOM 728 C CA . GLN B 1 35 ? 5.703 24.078 8.938 1 95.75 35 GLN B CA 1
ATOM 729 C C . GLN B 1 35 ? 5.035 24.047 7.562 1 95.75 35 GLN B C 1
ATOM 731 O O . GLN B 1 35 ? 5.629 23.594 6.586 1 95.75 35 GLN B O 1
ATOM 736 N N . PRO B 1 36 ? 3.91 24.609 7.406 1 94.44 36 PRO B N 1
ATOM 737 C CA . PRO B 1 36 ? 3.137 24.562 6.164 1 94.44 36 PRO B CA 1
ATOM 738 C C . PRO B 1 36 ? 3.891 25.141 4.973 1 94.44 36 PRO B C 1
ATOM 740 O O . PRO B 1 36 ? 3.676 24.703 3.834 1 94.44 36 PRO B O 1
ATOM 743 N N . GLU B 1 37 ? 4.785 26 5.215 1 94.88 37 GLU B N 1
ATOM 744 C CA . GLU B 1 37 ? 5.531 26.641 4.137 1 94.88 37 GLU B CA 1
ATOM 745 C C . GLU B 1 37 ? 6.555 25.672 3.529 1 94.88 37 GLU B C 1
ATOM 747 O O . GLU B 1 37 ? 7.086 25.938 2.447 1 94.88 37 GLU B O 1
ATOM 752 N N . ALA B 1 38 ? 6.832 24.516 4.215 1 96.06 38 ALA B N 1
ATOM 75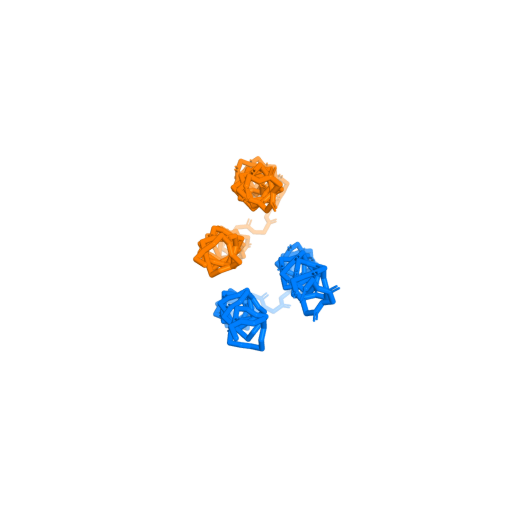3 C CA . ALA B 1 38 ? 7.824 23.547 3.746 1 96.06 38 ALA B CA 1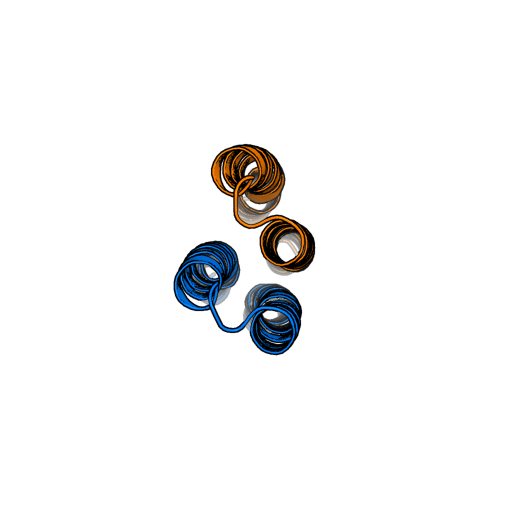
ATOM 754 C C . ALA B 1 38 ? 7.16 22.422 2.959 1 96.06 38 ALA B C 1
ATOM 756 O O . 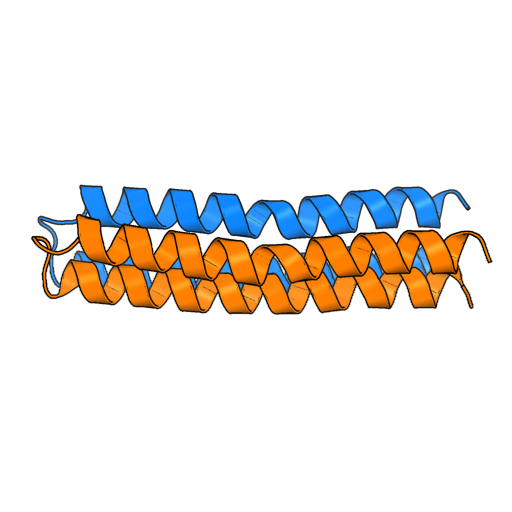ALA B 1 38 ? 7.801 21.406 2.648 1 96.06 38 ALA B O 1
ATOM 757 N N . ARG B 1 39 ? 5.949 22.516 2.582 1 96.69 39 ARG B N 1
ATOM 758 C CA . ARG B 1 39 ? 5.199 21.453 1.916 1 96.69 39 ARG B CA 1
ATOM 759 C C . ARG B 1 39 ? 5.922 20.969 0.661 1 96.69 39 ARG B C 1
ATOM 761 O O . ARG B 1 39 ? 6.039 19.766 0.425 1 96.69 39 ARG B O 1
ATOM 768 N N . GLY B 1 40 ? 6.359 21.891 -0.027 1 97 40 GLY B N 1
ATOM 769 C CA . GLY B 1 40 ? 7.016 21.5 -1.267 1 97 40 GLY B CA 1
ATOM 770 C C . GLY B 1 40 ? 8.211 20.594 -1.052 1 97 40 GLY B C 1
ATOM 771 O O . GLY B 1 40 ? 8.344 19.562 -1.71 1 97 40 GLY B O 1
ATOM 772 N N . GLN B 1 41 ? 9.039 20.938 -0.199 1 98 41 GLN B N 1
ATOM 773 C CA . GLN B 1 41 ? 10.227 20.156 0.086 1 98 41 GLN B CA 1
ATOM 774 C C . GLN B 1 41 ? 9.859 18.812 0.699 1 98 41 GLN B C 1
ATOM 776 O O . GLN B 1 41 ? 10.438 17.781 0.34 1 98 41 GLN B O 1
ATOM 781 N N . LEU B 1 42 ? 8.914 18.812 1.56 1 98.06 42 LEU B N 1
ATOM 782 C CA . LEU B 1 42 ? 8.508 17.594 2.246 1 98.06 42 LEU B CA 1
ATOM 783 C C . LEU B 1 42 ? 7.832 16.625 1.281 1 98.06 42 LEU B C 1
ATOM 785 O O . LEU B 1 42 ? 8.039 15.414 1.36 1 98.06 42 LEU B O 1
ATOM 789 N N . MET B 1 43 ? 7.047 17.188 0.409 1 97.94 43 MET B N 1
ATOM 790 C CA . MET B 1 43 ? 6.418 16.359 -0.614 1 97.94 43 MET B CA 1
ATOM 791 C C . MET B 1 43 ? 7.469 15.703 -1.505 1 97.94 43 MET B C 1
ATOM 793 O O . MET B 1 43 ? 7.324 14.539 -1.895 1 97.94 43 MET B O 1
ATOM 797 N N . SER B 1 44 ? 8.5 16.453 -1.846 1 98.19 44 SER B N 1
ATOM 798 C CA . SER B 1 44 ? 9.578 15.883 -2.652 1 98.19 44 SER B CA 1
ATOM 799 C C . SER B 1 44 ? 10.227 14.695 -1.951 1 98.19 44 SER B C 1
ATOM 801 O O . SER B 1 44 ? 10.438 13.648 -2.564 1 98.19 44 SER B O 1
ATOM 803 N N . ILE B 1 45 ? 10.445 14.805 -0.743 1 98.38 45 ILE B N 1
ATOM 804 C CA . ILE B 1 45 ? 11.047 13.734 0.052 1 98.38 45 ILE B CA 1
ATOM 805 C C . ILE B 1 45 ? 10.094 12.547 0.13 1 98.38 45 ILE B C 1
ATOM 807 O O . ILE B 1 45 ? 10.508 11.398 -0.014 1 98.38 45 ILE B O 1
ATOM 811 N N . MET B 1 46 ? 8.859 12.859 0.34 1 98.44 46 MET B N 1
ATOM 812 C CA . MET B 1 46 ? 7.836 11.82 0.422 1 98.44 46 MET B CA 1
ATOM 813 C C . MET B 1 46 ? 7.805 10.984 -0.851 1 98.44 46 MET B C 1
ATOM 815 O O . MET B 1 46 ? 7.793 9.75 -0.788 1 98.44 46 MET B O 1
ATOM 819 N N . PHE B 1 47 ? 7.852 11.625 -1.986 1 98.25 47 PHE B N 1
ATOM 820 C CA . PHE B 1 47 ? 7.742 10.93 -3.266 1 98.25 47 PHE B CA 1
ATOM 821 C C . PHE B 1 47 ? 8.977 10.07 -3.52 1 98.25 47 PHE B C 1
ATOM 823 O O . PHE B 1 47 ? 8.867 8.969 -4.062 1 98.25 47 PHE B O 1
ATOM 830 N N . ILE B 1 48 ? 10.086 10.555 -3.111 1 97.75 48 ILE B N 1
ATOM 831 C CA . ILE B 1 48 ? 11.297 9.766 -3.236 1 97.75 48 ILE B CA 1
ATOM 832 C C . ILE B 1 48 ? 11.188 8.5 -2.385 1 97.75 48 ILE B C 1
ATOM 834 O O . ILE B 1 48 ? 11.453 7.398 -2.861 1 97.75 48 ILE B O 1
ATOM 838 N N . GLY B 1 49 ? 10.789 8.719 -1.122 1 98.06 49 GLY B N 1
ATOM 839 C CA . GLY B 1 49 ? 10.617 7.594 -0.215 1 98.06 49 GLY B CA 1
ATOM 840 C C . GLY B 1 49 ? 9.617 6.57 -0.712 1 98.06 49 GLY B C 1
ATOM 841 O O . GLY B 1 49 ? 9.898 5.371 -0.708 1 98.06 49 GLY B O 1
ATOM 842 N N . ILE B 1 50 ? 8.5 7.07 -1.206 1 97.88 50 ILE B N 1
ATOM 843 C CA . ILE B 1 50 ? 7.445 6.18 -1.687 1 97.88 50 ILE B CA 1
ATOM 844 C C . ILE B 1 50 ? 7.922 5.449 -2.939 1 97.88 50 ILE B C 1
ATOM 846 O O . ILE B 1 50 ? 7.629 4.266 -3.121 1 97.88 50 ILE B O 1
ATOM 850 N N . GLY B 1 51 ? 8.602 6.07 -3.748 1 96.38 51 GLY B N 1
ATOM 851 C CA . GLY B 1 51 ? 9.156 5.434 -4.93 1 96.38 51 GLY B CA 1
ATOM 852 C C . GLY B 1 51 ? 10.047 4.246 -4.605 1 96.38 51 GLY B C 1
ATOM 853 O O . GLY B 1 51 ? 9.953 3.203 -5.258 1 96.38 51 GLY B O 1
ATOM 854 N N . LEU B 1 52 ? 10.891 4.426 -3.596 1 96.38 52 LEU B N 1
ATOM 855 C CA . LEU B 1 52 ? 11.789 3.354 -3.18 1 96.38 52 LEU B CA 1
ATOM 856 C C . LEU B 1 52 ? 11.008 2.191 -2.576 1 96.38 52 LEU B C 1
ATOM 858 O O . LEU B 1 52 ? 11.305 1.027 -2.859 1 96.38 52 LEU B O 1
ATOM 862 N N . VAL B 1 53 ? 10.008 2.531 -1.823 1 97.62 53 VAL B N 1
ATOM 863 C CA . VAL B 1 53 ? 9.219 1.511 -1.137 1 97.62 53 VAL B CA 1
ATOM 864 C C . VAL B 1 53 ? 8.398 0.722 -2.152 1 97.62 53 VAL B C 1
ATOM 866 O O . VAL B 1 53 ? 8.242 -0.496 -2.025 1 97.62 53 VAL B O 1
ATOM 869 N N . GLU B 1 54 ? 7.91 1.39 -3.195 1 96.56 54 GLU B N 1
ATOM 870 C CA . GLU B 1 54 ? 7.039 0.751 -4.18 1 96.56 54 GLU B CA 1
ATOM 871 C C . GLU B 1 54 ? 7.789 -0.315 -4.973 1 96.56 54 GLU B C 1
ATOM 873 O O . GLU B 1 54 ? 7.176 -1.194 -5.578 1 96.56 54 GLU B O 1
ATOM 878 N N . ALA B 1 55 ? 9.086 -0.277 -4.957 1 96 55 ALA B N 1
ATOM 879 C CA . ALA B 1 55 ? 9.891 -1.302 -5.617 1 96 55 ALA B CA 1
ATOM 880 C C . ALA B 1 55 ? 9.688 -2.666 -4.961 1 96 55 ALA B C 1
ATOM 882 O O . ALA B 1 55 ? 9.781 -3.699 -5.629 1 96 55 ALA B O 1
ATOM 883 N N . LEU B 1 56 ? 9.32 -2.666 -3.76 1 96.38 56 LEU B N 1
ATOM 884 C CA . LEU B 1 56 ? 9.234 -3.902 -2.988 1 96.38 56 LEU B CA 1
ATOM 885 C C . LEU B 1 56 ? 8.102 -4.781 -3.49 1 96.38 56 LEU B C 1
ATOM 887 O O . LEU B 1 56 ? 8.305 -5.957 -3.795 1 96.38 56 LEU B O 1
ATOM 891 N N . PRO B 1 57 ? 6.898 -4.281 -3.607 1 96.88 57 PRO B N 1
ATOM 892 C CA . PRO B 1 57 ? 5.832 -5.145 -4.121 1 96.88 57 PRO B CA 1
ATOM 893 C C . PRO B 1 57 ? 6.074 -5.59 -5.559 1 96.88 57 PRO B C 1
ATOM 895 O O . PRO B 1 57 ? 5.66 -6.684 -5.953 1 96.88 57 PRO B O 1
ATOM 898 N N . ILE B 1 58 ? 6.68 -4.656 -6.352 1 95.75 58 ILE B N 1
ATOM 899 C CA . ILE B 1 58 ? 7.004 -5.023 -7.727 1 95.75 58 ILE B CA 1
ATOM 900 C C . ILE B 1 58 ? 7.961 -6.211 -7.73 1 95.75 58 ILE B C 1
ATOM 902 O O . ILE B 1 58 ? 7.773 -7.168 -8.492 1 95.75 58 ILE B O 1
ATOM 906 N N . LEU B 1 59 ? 8.953 -6.191 -6.902 1 96.19 59 LEU B N 1
ATOM 907 C CA . LEU B 1 59 ? 9.891 -7.305 -6.777 1 96.19 59 LEU B CA 1
ATOM 908 C C . LEU B 1 59 ? 9.172 -8.562 -6.301 1 96.19 59 LEU B C 1
ATOM 910 O O . LEU B 1 59 ? 9.445 -9.664 -6.789 1 96.19 59 LEU B O 1
ATOM 914 N N . GLY B 1 60 ? 8.289 -8.453 -5.352 1 96.75 60 GLY B N 1
ATOM 915 C CA . GLY B 1 60 ? 7.488 -9.578 -4.898 1 96.75 60 GLY B CA 1
ATOM 916 C C . GLY B 1 60 ? 6.672 -10.219 -6.008 1 96.75 60 GLY B C 1
ATOM 917 O O . GLY B 1 60 ? 6.543 -11.438 -6.066 1 96.75 60 GLY B O 1
ATOM 918 N N . LEU B 1 61 ? 6.168 -9.391 -6.867 1 96.25 61 LEU B N 1
ATOM 919 C CA . LEU B 1 61 ? 5.387 -9.875 -8 1 96.25 61 LEU B CA 1
ATOM 920 C C . LEU B 1 61 ? 6.254 -10.703 -8.945 1 96.25 61 LEU B C 1
ATOM 922 O O . LEU B 1 61 ? 5.848 -11.781 -9.383 1 96.25 61 LEU B O 1
ATOM 926 N N . VAL B 1 62 ? 7.453 -10.133 -9.25 1 96.06 62 VAL B N 1
ATOM 927 C CA . VAL B 1 62 ? 8.375 -10.82 -10.148 1 96.06 62 VAL B CA 1
ATOM 928 C C . VAL B 1 62 ? 8.727 -12.188 -9.578 1 96.06 62 VAL B C 1
ATOM 930 O O . VAL B 1 62 ? 8.656 -13.203 -10.289 1 96.06 62 VAL B O 1
ATOM 933 N N . ILE B 1 63 ? 9.023 -12.273 -8.344 1 97 63 ILE B N 1
ATOM 934 C CA . ILE B 1 63 ? 9.375 -13.539 -7.703 1 97 63 ILE B CA 1
ATOM 935 C C . ILE B 1 63 ? 8.172 -14.477 -7.711 1 97 63 ILE B C 1
ATOM 937 O O . ILE B 1 63 ? 8.32 -15.68 -7.934 1 97 63 ILE B O 1
ATOM 941 N N . SER B 1 64 ? 7.031 -13.969 -7.469 1 96.38 64 SER B N 1
ATOM 942 C CA . SER B 1 64 ? 5.82 -14.781 -7.496 1 96.38 64 SER B CA 1
ATOM 943 C C . SER B 1 64 ? 5.625 -15.438 -8.859 1 96.38 64 SER B C 1
ATOM 945 O O . SER B 1 64 ? 5.289 -16.625 -8.938 1 96.38 64 SER B O 1
ATOM 947 N N . PHE B 1 65 ? 5.863 -14.703 -9.938 1 94.69 65 PHE B N 1
ATOM 948 C CA . PHE B 1 65 ? 5.734 -15.25 -11.281 1 94.69 65 PHE B CA 1
ATOM 949 C C . PHE B 1 65 ? 6.75 -16.359 -11.516 1 94.69 65 PHE B C 1
ATOM 951 O O . PHE B 1 65 ? 6.414 -17.406 -12.07 1 94.69 65 PHE B O 1
ATOM 958 N N . ILE B 1 66 ? 7.98 -16.141 -11.078 1 94.5 66 ILE B N 1
ATOM 959 C CA . ILE B 1 66 ? 9.047 -17.125 -11.281 1 94.5 66 ILE B CA 1
ATOM 960 C C . ILE B 1 66 ? 8.703 -18.406 -10.539 1 94.5 66 ILE B C 1
ATOM 962 O O . ILE B 1 66 ? 8.852 -19.5 -11.086 1 94.5 66 ILE B O 1
ATOM 966 N N . VAL B 1 67 ? 8.195 -18.297 -9.367 1 93.69 67 VAL B N 1
ATOM 967 C CA . VAL B 1 67 ? 7.895 -19.453 -8.531 1 93.69 67 VAL B CA 1
ATOM 968 C C . VAL B 1 67 ? 6.688 -20.203 -9.094 1 93.69 67 VAL B C 1
ATOM 970 O O . VAL B 1 67 ? 6.633 -21.438 -9.039 1 93.69 67 VAL B O 1
ATOM 973 N N . LEU B 1 68 ? 5.746 -19.516 -9.695 1 89.44 68 LEU B N 1
ATOM 974 C CA . LEU B 1 68 ? 4.523 -20.094 -10.219 1 89.44 68 LEU B CA 1
ATOM 975 C C . LEU B 1 68 ? 4.82 -20.969 -11.438 1 89.44 68 LEU B C 1
ATOM 977 O O . LEU B 1 68 ? 4.117 -21.953 -11.688 1 89.44 68 LEU B O 1
ATOM 981 N N . PHE B 1 69 ? 5.781 -20.656 -12.055 1 86.5 69 PHE B N 1
ATOM 982 C CA . PHE B 1 69 ? 6.035 -21.359 -13.305 1 86.5 69 PHE B CA 1
ATOM 983 C C . PHE B 1 69 ? 7.188 -22.344 -13.141 1 86.5 69 PHE B C 1
ATOM 985 O O . PHE B 1 69 ? 7.789 -22.781 -14.125 1 86.5 69 PHE B O 1
ATOM 992 N N . GLN B 1 70 ? 7.438 -22.578 -11.922 1 82.81 70 GLN B N 1
ATOM 993 C CA . GLN B 1 70 ? 8.359 -23.672 -11.664 1 82.81 70 GLN B CA 1
ATOM 994 C C . GLN B 1 70 ? 7.613 -24.938 -11.281 1 82.81 70 GLN B C 1
ATOM 996 O O . GLN B 1 70 ? 6.477 -24.891 -10.805 1 82.81 70 GLN B O 1
#

Foldseek 3Di:
DLQVQLCVLLVVQVVQLVVQLVVLVVVLVVVCVVPVVCNVVSVVVSVVSSVVSVVRSVVSNVVSVVSNVD/DLQVVLVCLLVVLVVQLVVQLVVLVVVLVVVCVVPVVCNVVSVVVSVVSNVVSVVRNVVSNVVSVVSNVD

Solvent-accessible surface area (backbone atoms only — not comparable to full-atom values): 6359 Å² total; per-residue (Å²): 108,32,65,60,16,19,48,46,6,32,48,36,3,41,50,11,26,49,52,9,45,50,42,27,51,54,32,36,54,53,24,29,74,76,28,63,87,46,36,65,63,40,51,51,50,43,52,53,43,42,55,61,30,54,51,32,30,53,55,14,43,54,54,17,54,56,36,50,74,94,109,41,50,43,54,20,15,51,36,26,5,52,24,14,21,51,31,10,42,49,44,13,51,48,43,22,50,40,34,46,51,28,48,76,36,63,89,46,38,67,62,42,50,53,51,40,52,53,53,43,56,61,41,54,48,41,32,54,51,15,46,53,51,18,54,56,37,56,74,96

pLDDT: mean 96.42, std 2.7, range [82.81, 98.69]

InterPro domains:
  IPR000454 ATP synthase, F0 complex, subunit C [MF_01396] (3-68)
  IPR000454 ATP synthase, F0 complex, subunit C [PR00124] (5-24)
  IPR000454 ATP synthase, F0 complex, subunit C [PR00124] (26-41)
  IPR000454 ATP synthase, F0 complex, subunit C [PR00124] (43-68)
  IPR000454 ATP synthase, F0 complex, subunit C [PTHR10031] (4-69)
  IPR002379 V-ATPase proteolipid subunit C-like domain [PF00137] (4-66)
  IPR005953 ATP synthase, F0 complex, subunit C, bacterial/chloroplast [TIGR01260] (14-69)
  IPR020537 ATP synthase, F0 complex, subunit C, DCCD-binding site [PS00605] (33-54)
  IPR035921 F/V-ATP synthase subunit C superfamily [SSF81333] (3-69)
  IPR038662 F1F0 ATP synthase subunit C superfamily [G3DSA:1.20.20.10] (1-70)

Radius of gyration: 16.91 Å; Cα contacts (8 Å, |Δi|>4): 227; chains: 2; bounding box: 19×52×29 Å

Sequence (140 aa):
MNLIAAAIAIGLSALGAGIGNGLIVSRTVEGVARQPEARGQLMSIMFIGIGLVEALPILGLVISFIVLFQMNLIAAAIAIGLSALGAGIGNGLIVSRTVEGVARQPEARGQLMSIMFIGIGLVEALPILGLVISFIVLFQ

Nearest PDB structures (foldseek):
  6n2d-assembly1_c2  TM=9.597E-01  e=1.039E-06  Bacillus sp. PS3
  6n2d-assembly1_c3  TM=9.502E-01  e=1.325E-06  Bacillus sp. PS3
  4cbj-assembly1_K  TM=9.515E-01  e=2.596E-05  Alkalihalophilus pseudofirmus OF4
  3zo6-assembly1_F  TM=9.314E-01  e=2.163E-05  Alkalihalophilus pseudofirmus OF4
  4cbj-assembly1_D  TM=9.524E-01  e=4.219E-05  Alkalihalophilus pseudofirmus OF4

Secondary structure (DSSP, 8-state):
-HHHHHHHHHHHHHHHHHHHHHHHHHHHHHHHHH-GGGHHHHHHHHHHHHHHHHHHHHHHHHHHHHHHT-/-HHHHHHHHHHHHHHHHHHHHHHHHHHHHHHHHH-GGGHHHHHHHHHHHHHHHHHHHHHHHHHHHHHHT-